Protein AF-A0ABD1WER1-F1 (afdb_monomer)

Secondary structure (DSSP, 8-state):
-EEEEEEEEEE---SSEEEEEEEEEEEEEETTEEEE---PPPP-EE-TT-EEEEEEEEEE--PPPSSSSEEEEEEEEEEEEEEEESSS--EEEEEEEEEEEEEEETTTTTEESSSPEE-EEEEEETT--

Mean predicted aligned error: 8.81 Å

Solvent-accessible surface area (backbone atoms only — not comparable to full-atom values): 6984 Å² total; per-residue (Å²): 113,42,55,30,45,44,49,34,30,40,56,54,82,48,77,71,34,34,41,40,41,47,52,33,43,30,35,39,32,44,96,92,46,76,46,84,18,77,34,72,30,82,52,52,76,40,52,62,64,38,75,38,84,41,67,40,42,33,66,39,70,82,73,79,53,80,78,81,51,33,34,62,30,32,38,39,36,38,34,49,30,38,35,52,39,93,85,56,76,81,42,70,29,41,38,38,36,46,34,76,67,48,46,28,24,64,83,60,66,22,30,54,76,57,77,60,44,77,36,51,74,47,77,44,65,85,80,86,122

Organism: NCBI:txid205694

Structure (mmCIF, N/CA/C/O backbone):
data_AF-A0ABD1WER1-F1
#
_entry.id   AF-A0ABD1WER1-F1
#
loop_
_atom_site.group_PDB
_atom_site.id
_atom_site.type_symbol
_atom_site.label_atom_id
_atom_site.label_alt_id
_atom_site.label_comp_id
_atom_site.label_asym_id
_ato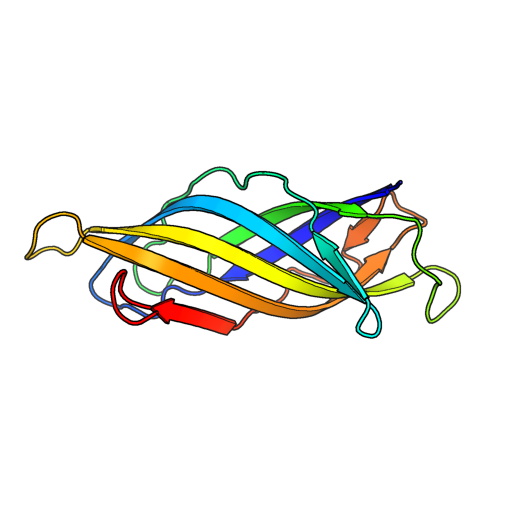m_site.label_entity_id
_atom_site.label_seq_id
_atom_site.pdbx_PDB_ins_code
_atom_site.Cartn_x
_atom_site.Cartn_y
_atom_site.Cartn_z
_atom_site.occupancy
_atom_site.B_iso_or_equiv
_atom_site.auth_seq_id
_atom_site.auth_comp_id
_atom_site.auth_asym_id
_atom_site.auth_atom_id
_atom_site.pdbx_PDB_model_num
ATOM 1 N N . MET A 1 1 ? 5.541 -9.819 -16.519 1.00 71.75 1 MET A N 1
ATOM 2 C CA . MET A 1 1 ? 4.925 -9.220 -15.316 1.00 71.75 1 MET A CA 1
ATOM 3 C C . MET A 1 1 ? 5.977 -9.222 -14.224 1.00 71.75 1 MET A C 1
ATOM 5 O O . MET A 1 1 ? 6.764 -10.159 -14.181 1.00 71.75 1 MET A O 1
ATOM 9 N N . ALA A 1 2 ? 6.016 -8.184 -13.399 1.00 74.56 2 ALA A N 1
ATOM 10 C CA . ALA A 1 2 ? 6.939 -8.024 -12.286 1.00 74.56 2 ALA A CA 1
ATOM 11 C C . ALA A 1 2 ? 6.154 -8.018 -10.971 1.00 74.56 2 ALA A C 1
ATOM 13 O O . ALA A 1 2 ? 5.058 -7.465 -10.902 1.00 74.56 2 ALA A O 1
ATOM 14 N N . ARG A 1 3 ? 6.715 -8.640 -9.933 1.00 79.88 3 ARG A N 1
ATOM 15 C CA . ARG A 1 3 ? 6.181 -8.581 -8.572 1.00 79.88 3 ARG A CA 1
ATOM 16 C C . ARG A 1 3 ? 6.742 -7.346 -7.889 1.00 79.88 3 ARG A C 1
ATOM 18 O O . ARG A 1 3 ? 7.947 -7.167 -7.892 1.00 79.88 3 ARG A O 1
ATOM 25 N N . TRP A 1 4 ? 5.886 -6.513 -7.324 1.00 80.00 4 TRP A N 1
ATOM 26 C CA . TRP A 1 4 ? 6.247 -5.273 -6.653 1.00 80.00 4 TRP A CA 1
ATOM 27 C C . TRP A 1 4 ? 5.886 -5.368 -5.177 1.00 80.00 4 TRP A C 1
ATOM 29 O O . TRP A 1 4 ? 4.772 -5.768 -4.837 1.00 80.00 4 TRP A O 1
ATOM 39 N N . ASN A 1 5 ? 6.828 -5.012 -4.305 1.00 80.06 5 ASN A N 1
ATOM 40 C CA . ASN A 1 5 ? 6.670 -5.068 -2.854 1.00 80.06 5 ASN A CA 1
ATOM 41 C C . ASN A 1 5 ? 6.624 -3.647 -2.293 1.00 80.06 5 ASN A C 1
ATOM 43 O O . ASN A 1 5 ? 7.571 -2.874 -2.444 1.00 80.06 5 ASN A O 1
ATOM 47 N N . ILE A 1 6 ? 5.511 -3.308 -1.648 1.00 80.44 6 ILE A N 1
ATOM 48 C CA . ILE A 1 6 ? 5.141 -1.934 -1.325 1.00 80.44 6 ILE A CA 1
ATOM 49 C C . ILE A 1 6 ? 4.871 -1.818 0.179 1.00 80.44 6 ILE A C 1
ATOM 51 O O . ILE A 1 6 ? 3.884 -2.344 0.686 1.00 80.44 6 ILE A O 1
ATOM 55 N N . GLY A 1 7 ? 5.738 -1.101 0.892 1.00 79.88 7 GLY A N 1
ATOM 56 C CA . GLY A 1 7 ? 5.554 -0.702 2.286 1.00 79.88 7 GLY A CA 1
ATOM 57 C C . GLY A 1 7 ? 4.753 0.599 2.424 1.00 79.88 7 GLY A C 1
ATOM 58 O O . GLY A 1 7 ? 5.165 1.660 1.953 1.00 79.88 7 GLY A O 1
ATOM 59 N N . ILE A 1 8 ? 3.625 0.546 3.125 1.00 79.31 8 ILE A N 1
ATOM 60 C CA . ILE A 1 8 ? 2.717 1.675 3.351 1.00 79.31 8 ILE A CA 1
ATOM 61 C C . ILE A 1 8 ? 2.523 1.885 4.849 1.00 79.31 8 ILE A C 1
ATOM 63 O O . ILE A 1 8 ? 2.184 0.958 5.573 1.00 79.31 8 ILE A O 1
ATOM 67 N N . LEU A 1 9 ? 2.686 3.116 5.327 1.00 78.31 9 LEU A N 1
ATOM 68 C CA . LEU A 1 9 ? 2.329 3.486 6.693 1.00 78.31 9 LEU A CA 1
ATOM 69 C C . LEU A 1 9 ? 0.922 4.069 6.711 1.00 78.31 9 LEU A C 1
ATOM 71 O O . LEU A 1 9 ? 0.656 5.132 6.142 1.00 78.31 9 LEU A O 1
ATOM 75 N N . THR A 1 10 ? 0.032 3.377 7.412 1.00 76.00 10 THR A N 1
ATOM 76 C CA . THR A 1 10 ? -1.319 3.859 7.698 1.00 76.00 10 THR A CA 1
ATOM 77 C C . THR A 1 10 ? -1.428 4.285 9.144 1.00 76.00 10 THR A C 1
ATOM 79 O O . THR A 1 10 ? -0.741 3.764 10.019 1.00 76.00 10 THR A O 1
ATOM 82 N N . ARG A 1 11 ? -2.304 5.248 9.416 1.00 76.31 11 ARG A N 1
ATOM 83 C CA . ARG A 1 11 ? -2.615 5.658 10.780 1.00 76.31 11 ARG A CA 1
ATOM 84 C C . ARG A 1 11 ? -4.103 5.511 11.008 1.00 76.31 11 ARG A C 1
ATOM 86 O O . ARG A 1 11 ? -4.899 6.133 10.309 1.00 76.31 11 ARG A O 1
ATOM 93 N N . ASN A 1 12 ? -4.469 4.743 12.028 1.00 73.25 12 ASN A N 1
ATOM 94 C CA . ASN A 1 12 ? -5.842 4.711 12.507 1.00 73.25 12 ASN A CA 1
ATOM 95 C C . ASN A 1 12 ? -6.216 6.106 13.049 1.00 73.25 12 ASN A C 1
ATOM 97 O O . ASN A 1 12 ? -5.672 6.571 14.058 1.00 73.25 12 ASN A O 1
ATOM 101 N N . SER A 1 13 ? -7.123 6.789 12.346 1.00 69.38 13 SER A N 1
ATOM 102 C CA . SER A 1 13 ? -7.630 8.114 12.715 1.00 69.38 13 SER A CA 1
ATOM 103 C C . SER A 1 13 ? -8.572 8.064 13.924 1.00 69.38 13 SER A C 1
ATOM 105 O O . SER A 1 13 ? -8.706 9.055 14.649 1.00 69.38 13 SER A O 1
ATOM 107 N N . ASN A 1 14 ? -9.184 6.908 14.195 1.00 70.19 14 ASN A N 1
ATOM 108 C CA . ASN A 1 14 ? -10.100 6.707 15.303 1.00 70.19 14 ASN A CA 1
ATOM 109 C C . ASN A 1 14 ? -9.328 6.431 16.604 1.00 70.19 14 ASN A C 1
ATOM 111 O O . ASN A 1 14 ? -8.631 5.433 16.777 1.00 70.19 14 ASN A O 1
ATOM 115 N N . ARG A 1 15 ? -9.480 7.338 17.571 1.00 69.44 15 ARG A N 1
ATOM 116 C CA . ARG A 1 15 ? -8.802 7.251 18.873 1.00 69.44 15 ARG A CA 1
ATOM 117 C C . ARG A 1 15 ? -9.447 6.250 19.828 1.00 69.44 15 ARG A C 1
ATOM 119 O O . ARG A 1 15 ? -8.857 5.982 20.870 1.00 69.44 15 ARG A O 1
ATOM 126 N N . LEU A 1 16 ? -10.641 5.753 19.518 1.00 68.50 16 LEU A N 1
ATOM 127 C CA . LEU A 1 16 ? -11.460 4.947 20.420 1.00 68.50 16 LEU A CA 1
ATOM 128 C C . LEU A 1 16 ? -11.612 3.492 19.963 1.00 68.50 16 LEU A C 1
ATOM 130 O O . LEU A 1 16 ? -11.835 2.629 20.808 1.00 68.50 16 LEU A O 1
ATOM 134 N N . ALA A 1 17 ? -11.380 3.191 18.687 1.00 67.31 17 ALA A N 1
ATOM 135 C CA . ALA A 1 17 ? -11.527 1.845 18.139 1.00 67.31 17 ALA A CA 1
ATOM 136 C C . ALA A 1 17 ? -10.189 1.254 17.678 1.00 67.31 17 ALA A C 1
ATOM 138 O O . ALA A 1 17 ? -9.319 1.975 17.184 1.00 67.31 17 ALA A O 1
ATOM 139 N N . LYS A 1 18 ? -10.034 -0.065 17.823 1.00 74.12 18 LYS A N 1
ATOM 140 C CA . LYS A 1 18 ? -8.989 -0.824 17.120 1.00 74.12 18 LYS A CA 1
ATOM 141 C C . LYS A 1 18 ? -9.500 -1.184 15.731 1.00 74.12 18 LYS A C 1
ATOM 143 O O . LYS A 1 18 ? -10.683 -1.477 15.588 1.00 74.12 18 LYS A O 1
ATOM 148 N N . PHE A 1 19 ? -8.617 -1.153 14.735 1.00 74.62 19 PHE A N 1
ATOM 149 C CA . PHE A 1 19 ? -8.945 -1.662 13.402 1.00 74.62 19 PHE A CA 1
ATOM 150 C C . PHE A 1 19 ? -8.360 -3.056 13.291 1.00 74.62 19 PHE A C 1
ATOM 152 O O . PHE A 1 19 ? -7.140 -3.211 13.410 1.00 74.62 19 PHE A O 1
ATOM 159 N N . GLN A 1 20 ? -9.230 -4.036 13.074 1.00 74.50 20 GLN A N 1
ATOM 160 C CA . GLN A 1 20 ? -8.817 -5.339 12.583 1.00 74.50 20 GLN A CA 1
ATOM 161 C C . GLN A 1 20 ? -8.997 -5.324 11.069 1.00 74.50 20 GLN A C 1
ATOM 163 O O . GLN A 1 20 ? -10.115 -5.239 10.552 1.00 74.50 20 GLN A O 1
ATOM 168 N N . TYR A 1 21 ? -7.879 -5.322 10.357 1.00 71.50 21 TYR A N 1
ATOM 169 C CA . TYR A 1 21 ? -7.886 -5.413 8.904 1.00 71.50 21 TYR A CA 1
ATOM 170 C C . TYR A 1 21 ? -8.107 -6.875 8.522 1.00 71.50 21 TYR A C 1
ATOM 172 O O . TYR A 1 21 ? -7.511 -7.756 9.136 1.00 71.50 21 TYR A O 1
ATOM 180 N N . SER A 1 22 ? -8.977 -7.129 7.546 1.00 68.19 22 SER A N 1
ATOM 181 C CA . SER A 1 22 ? -9.171 -8.471 6.992 1.00 68.19 22 SER A CA 1
ATOM 182 C C . SER A 1 22 ? -8.298 -8.632 5.753 1.00 68.19 22 SER A C 1
ATOM 184 O O . SER A 1 22 ? -7.081 -8.737 5.875 1.00 68.19 22 SER A O 1
ATOM 186 N N . ASP A 1 23 ? -8.914 -8.538 4.582 1.00 72.50 23 ASP A N 1
ATOM 187 C CA . ASP A 1 23 ? -8.265 -8.534 3.286 1.00 72.50 23 ASP A CA 1
ATOM 188 C C . ASP A 1 23 ? -8.388 -7.142 2.662 1.00 72.50 23 ASP A C 1
ATOM 190 O O . ASP A 1 23 ? -9.449 -6.510 2.710 1.00 72.50 23 ASP A O 1
ATOM 194 N N . LEU A 1 24 ? -7.283 -6.664 2.093 1.00 76.06 24 LEU A N 1
ATOM 195 C CA . LEU A 1 24 ? -7.237 -5.447 1.292 1.00 76.06 24 LEU A CA 1
ATOM 196 C C . LEU A 1 24 ? -6.851 -5.823 -0.139 1.00 76.06 24 LEU A C 1
ATOM 198 O O . LEU A 1 24 ? -5.821 -6.467 -0.353 1.00 76.06 24 LEU A O 1
ATOM 202 N N . ASP A 1 25 ? -7.667 -5.396 -1.092 1.00 81.50 25 ASP A N 1
ATOM 203 C CA . ASP A 1 25 ? -7.366 -5.393 -2.513 1.00 81.50 25 ASP A CA 1
ATOM 204 C C . ASP A 1 25 ? -6.363 -4.286 -2.822 1.00 81.50 25 ASP A C 1
ATOM 206 O O . ASP A 1 25 ? -6.445 -3.182 -2.279 1.00 81.50 25 ASP A O 1
ATOM 210 N N . VAL A 1 26 ? -5.413 -4.587 -3.705 1.00 83.56 26 VAL A N 1
ATOM 211 C CA . VAL A 1 26 ? -4.358 -3.663 -4.122 1.00 83.56 26 VAL A CA 1
ATOM 212 C C . VAL A 1 26 ? -4.625 -3.237 -5.564 1.00 83.56 26 VAL A C 1
ATOM 214 O O . VAL A 1 26 ? -4.567 -4.040 -6.495 1.00 83.56 26 VAL A O 1
ATOM 217 N N . GLY A 1 27 ? -4.918 -1.958 -5.755 1.00 85.56 27 GLY A N 1
ATOM 218 C CA . GLY A 1 27 ? -4.895 -1.289 -7.049 1.00 85.56 27 GLY A CA 1
ATOM 219 C C . GLY A 1 27 ? -3.618 -0.472 -7.178 1.00 85.56 27 GLY A C 1
ATOM 220 O O . GLY A 1 27 ? -3.205 0.199 -6.229 1.00 85.56 27 GLY A O 1
ATOM 221 N N . ILE A 1 28 ? -2.989 -0.516 -8.347 1.00 84.94 28 ILE A N 1
ATOM 222 C CA . ILE A 1 28 ? -1.866 0.361 -8.679 1.00 84.94 28 ILE A CA 1
ATOM 223 C C . ILE A 1 28 ? -2.210 1.136 -9.945 1.00 84.94 28 ILE A C 1
ATOM 225 O O . ILE A 1 28 ? -2.801 0.592 -10.874 1.00 84.94 28 ILE A O 1
ATOM 229 N N . SER A 1 29 ? -1.821 2.400 -10.020 1.00 85.06 29 SER A N 1
ATOM 230 C CA . SER A 1 29 ? -1.969 3.184 -11.241 1.00 85.06 29 SER A CA 1
ATOM 231 C C . SER A 1 29 ? -0.681 3.897 -11.598 1.00 85.06 29 SER A C 1
ATOM 233 O O . SER A 1 29 ? 0.051 4.386 -10.738 1.00 85.06 29 SER A O 1
ATOM 235 N N . GLN A 1 30 ? -0.412 3.966 -12.894 1.00 80.12 30 GLN A N 1
ATOM 236 C CA . GLN A 1 30 ? 0.719 4.683 -13.458 1.00 80.12 30 GLN A CA 1
ATOM 237 C C . GLN A 1 30 ? 0.219 5.496 -14.653 1.00 80.12 30 GLN A C 1
ATOM 239 O O . GLN A 1 30 ? -0.381 4.931 -15.562 1.00 80.12 30 GLN A O 1
ATOM 244 N N . TYR A 1 31 ? 0.458 6.812 -14.667 1.00 72.50 31 TYR A N 1
ATOM 245 C CA . TYR A 1 31 ? 0.067 7.699 -15.778 1.00 72.50 31 TYR A CA 1
ATOM 246 C C . TYR A 1 31 ? -1.386 7.504 -16.254 1.00 72.50 31 TYR A C 1
ATOM 248 O O . TYR A 1 31 ? -1.644 7.387 -17.449 1.00 72.50 31 TYR A O 1
ATOM 256 N N . ASN A 1 32 ? -2.337 7.436 -15.318 1.00 67.75 32 ASN A N 1
ATOM 257 C CA . ASN A 1 32 ? -3.767 7.192 -15.574 1.00 67.75 32 ASN A CA 1
ATOM 258 C C . ASN A 1 32 ? -4.117 5.808 -16.156 1.00 67.75 32 ASN A C 1
ATOM 260 O O . ASN A 1 32 ? -5.272 5.573 -16.496 1.00 67.75 32 ASN A O 1
ATOM 264 N N . THR A 1 33 ? -3.159 4.883 -16.248 1.00 73.50 33 THR A N 1
ATOM 265 C CA . THR A 1 33 ? -3.438 3.467 -16.510 1.00 73.50 33 THR A CA 1
ATOM 266 C C . THR A 1 33 ? -3.549 2.744 -15.177 1.00 73.50 33 THR A C 1
ATOM 268 O O . THR A 1 33 ? -2.585 2.702 -14.409 1.00 73.50 33 THR A O 1
ATOM 271 N N . GLU A 1 34 ? -4.732 2.211 -14.884 1.00 68.12 34 GLU A N 1
ATOM 272 C CA . GLU A 1 34 ? -4.980 1.415 -13.686 1.00 68.12 34 GLU A CA 1
ATOM 273 C C . GLU A 1 34 ? -4.681 -0.055 -13.975 1.00 68.12 34 GLU A C 1
ATOM 275 O O . GLU A 1 34 ? -5.194 -0.646 -14.926 1.00 68.12 34 GLU A O 1
ATOM 280 N N . TYR A 1 35 ? -3.846 -0.649 -13.135 1.00 70.50 35 TYR A N 1
ATOM 281 C CA . TYR A 1 35 ? -3.649 -2.081 -13.086 1.00 70.50 35 TYR A CA 1
ATOM 282 C C . TYR A 1 35 ? -4.296 -2.563 -11.790 1.00 70.50 35 TYR A C 1
ATOM 284 O O . TYR A 1 35 ? -3.850 -2.248 -10.683 1.00 70.50 35 TYR A O 1
ATOM 292 N N . ILE A 1 36 ? -5.372 -3.335 -11.925 1.00 58.84 36 ILE A N 1
ATOM 293 C CA . ILE A 1 36 ? -5.973 -4.028 -10.790 1.00 58.84 36 ILE A CA 1
ATOM 294 C C . ILE A 1 36 ? -5.173 -5.296 -10.581 1.00 58.84 36 ILE A C 1
ATOM 296 O O . ILE A 1 36 ? -5.107 -6.166 -11.451 1.00 58.84 36 ILE A O 1
ATOM 300 N N . VAL A 1 37 ? -4.524 -5.373 -9.431 1.00 61.72 37 VAL A N 1
ATOM 301 C CA . VAL A 1 37 ? -3.514 -6.379 -9.194 1.00 61.72 37 VAL A CA 1
ATOM 302 C C . VAL A 1 37 ? -3.695 -6.904 -7.784 1.00 61.72 37 VAL A C 1
ATOM 304 O O . VAL A 1 37 ? -3.009 -6.515 -6.843 1.00 61.72 37 VAL A O 1
ATOM 307 N N . GLY A 1 38 ? -4.672 -7.789 -7.632 1.00 60.50 38 GLY A N 1
ATOM 308 C CA . GLY A 1 38 ? -4.969 -8.376 -6.338 1.00 60.50 38 GLY A CA 1
ATOM 309 C C . GLY A 1 38 ? -3.775 -9.161 -5.801 1.00 60.50 38 GLY A C 1
ATOM 310 O O . GLY A 1 38 ? -3.353 -10.139 -6.414 1.00 60.50 38 GLY A O 1
ATOM 311 N N . MET A 1 39 ? -3.281 -8.776 -4.624 1.00 61.28 39 MET A N 1
ATOM 312 C CA . MET A 1 39 ? -2.724 -9.718 -3.659 1.00 61.28 39 MET A CA 1
ATOM 313 C C . MET A 1 39 ? -2.934 -9.215 -2.223 1.00 61.28 39 MET A C 1
ATOM 315 O O . MET A 1 39 ? -2.507 -8.135 -1.823 1.00 61.28 39 MET A O 1
ATOM 319 N N . LYS A 1 40 ? -3.627 -10.080 -1.486 1.00 58.47 40 LYS A N 1
ATOM 320 C CA . LYS A 1 40 ? -4.163 -9.988 -0.128 1.00 58.47 40 LYS A CA 1
ATOM 321 C C . LYS A 1 40 ? -3.103 -9.598 0.910 1.00 58.47 40 LYS A C 1
ATOM 323 O O . LYS A 1 40 ? -2.088 -10.279 1.058 1.00 58.47 40 LYS A O 1
ATOM 328 N N . ILE A 1 41 ? -3.364 -8.525 1.653 1.00 61.06 41 ILE A N 1
ATOM 329 C CA . ILE A 1 41 ? -2.583 -8.145 2.840 1.00 61.06 41 ILE A CA 1
ATOM 330 C C . ILE A 1 41 ? -2.993 -9.055 4.005 1.00 61.06 41 ILE A C 1
ATOM 332 O O . ILE A 1 41 ? -4.180 -9.278 4.218 1.00 61.06 41 ILE A O 1
ATOM 336 N N . LEU A 1 42 ? -2.025 -9.580 4.766 1.00 53.12 42 LEU A N 1
ATOM 337 C CA . LEU A 1 42 ? -2.319 -10.285 6.015 1.00 53.12 42 LEU A CA 1
ATOM 338 C C . LEU A 1 42 ? -2.887 -9.290 7.030 1.00 53.12 42 LEU A C 1
ATOM 340 O O . LEU A 1 42 ? -2.220 -8.319 7.394 1.00 53.12 42 LEU A O 1
ATOM 344 N N . GLY A 1 43 ? -4.115 -9.552 7.474 1.00 54.50 43 GLY A N 1
ATOM 345 C CA . GLY A 1 43 ? -4.785 -8.790 8.516 1.00 54.50 43 GLY A CA 1
ATOM 346 C C . GLY A 1 43 ? -3.909 -8.583 9.751 1.00 54.50 43 GLY A C 1
ATOM 347 O O . GLY A 1 43 ? -3.196 -9.480 10.200 1.00 54.50 43 GLY A O 1
ATOM 348 N N . PHE A 1 44 ? -3.949 -7.378 10.305 1.00 62.88 44 PHE A N 1
ATOM 349 C CA . PHE A 1 44 ? -3.191 -6.998 11.494 1.00 62.88 44 PHE A CA 1
ATOM 350 C C . PHE A 1 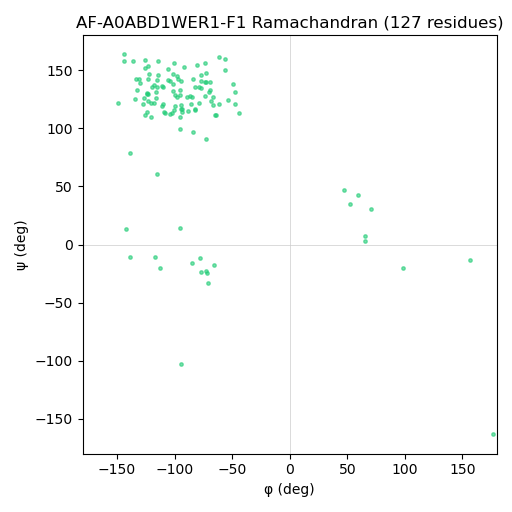44 ? -4.031 -6.039 12.341 1.00 62.88 44 PHE A C 1
ATOM 352 O O . PHE A 1 44 ? -5.014 -5.458 11.877 1.00 62.88 44 PHE A O 1
ATOM 359 N N . ASN A 1 45 ? -3.625 -5.858 13.596 1.00 62.25 45 ASN A N 1
ATOM 360 C CA . ASN A 1 45 ? -4.322 -4.997 14.543 1.00 62.25 45 ASN A CA 1
ATOM 361 C C . ASN A 1 45 ? -3.605 -3.651 14.661 1.00 62.25 45 ASN A C 1
ATOM 363 O O . ASN A 1 45 ? -2.484 -3.588 15.166 1.00 62.25 45 ASN A O 1
ATOM 367 N N . SER A 1 46 ? -4.263 -2.562 14.258 1.00 63.81 46 SER A N 1
ATOM 368 C CA . SER A 1 46 ? -3.772 -1.209 14.547 1.00 63.81 46 SER A CA 1
ATOM 369 C C . SER A 1 46 ? -4.306 -0.745 15.902 1.00 63.81 46 SER A C 1
ATOM 371 O O . SER A 1 46 ? -5.517 -0.591 16.106 1.00 63.81 46 SER A O 1
ATOM 373 N N . THR A 1 47 ? -3.399 -0.540 16.857 1.00 59.38 47 THR A N 1
ATOM 374 C CA . THR A 1 47 ? -3.714 0.071 18.153 1.00 59.38 47 THR A CA 1
ATOM 375 C C . THR A 1 47 ? -3.941 1.579 18.009 1.00 59.38 47 THR A C 1
ATOM 377 O O . THR A 1 47 ? -3.483 2.221 17.068 1.00 59.38 47 THR A O 1
ATOM 380 N N . ARG A 1 48 ? -4.684 2.176 18.948 1.00 61.56 48 ARG A N 1
ATOM 381 C CA . ARG A 1 48 ? -5.077 3.597 18.917 1.00 61.56 48 ARG A CA 1
ATOM 382 C C . ARG A 1 48 ? -3.879 4.510 18.598 1.00 61.56 48 ARG A C 1
ATOM 384 O O . ARG A 1 48 ? -2.922 4.555 19.364 1.00 61.56 48 ARG A O 1
ATOM 391 N N . LYS A 1 49 ? -3.981 5.287 17.511 1.00 59.47 49 LYS A N 1
ATOM 392 C CA . LYS A 1 49 ? -2.998 6.284 17.031 1.00 59.47 49 LYS A CA 1
ATOM 393 C C . LYS A 1 49 ? -1.630 5.757 16.564 1.00 59.47 49 LYS A C 1
ATOM 395 O O . LYS A 1 49 ? -0.810 6.614 16.213 1.00 59.47 49 LYS A O 1
ATOM 400 N N . SER A 1 50 ? -1.367 4.449 16.544 1.00 67.94 50 SER A N 1
ATOM 401 C CA . SER A 1 50 ? -0.092 3.942 16.028 1.00 67.94 50 SER A CA 1
ATOM 402 C C . SER A 1 50 ? -0.046 4.059 14.504 1.00 67.94 50 SER A C 1
ATOM 404 O O . SER A 1 50 ? -1.048 3.860 13.812 1.00 67.94 50 SER A O 1
ATOM 406 N N . GLU A 1 51 ? 1.116 4.453 13.983 1.00 75.69 51 GLU A N 1
ATOM 407 C CA . GLU A 1 51 ? 1.421 4.209 12.577 1.00 75.69 51 GLU A CA 1
ATOM 408 C C . GLU A 1 51 ? 1.639 2.709 12.429 1.00 75.69 51 GLU A C 1
ATOM 410 O O . GLU A 1 51 ? 2.330 2.089 13.240 1.00 75.69 51 GLU A O 1
ATOM 415 N N . THR A 1 52 ? 1.000 2.110 11.436 1.00 76.62 52 THR A N 1
ATOM 416 C CA . THR A 1 52 ? 1.114 0.686 11.176 1.00 76.62 52 THR A CA 1
ATOM 417 C C . THR A 1 52 ? 1.605 0.454 9.763 1.00 76.62 52 THR A C 1
ATOM 419 O O . THR A 1 52 ? 1.075 1.025 8.807 1.00 76.62 52 THR A O 1
ATOM 422 N N . LEU A 1 53 ? 2.645 -0.371 9.662 1.00 79.31 53 LEU A N 1
ATOM 423 C CA . LEU A 1 53 ? 3.233 -0.776 8.399 1.00 79.31 53 LEU A CA 1
ATOM 424 C C . LEU A 1 53 ? 2.378 -1.869 7.758 1.00 79.31 53 LEU A C 1
ATOM 426 O O . LEU A 1 53 ? 2.178 -2.936 8.331 1.00 79.31 53 LEU A O 1
ATOM 430 N N . LEU A 1 54 ? 1.919 -1.581 6.551 1.00 79.00 54 LEU A N 1
ATOM 431 C CA . LEU A 1 54 ? 1.318 -2.503 5.608 1.00 79.00 54 LEU A CA 1
ATOM 432 C C . LEU A 1 54 ? 2.365 -2.896 4.584 1.00 79.00 54 LEU A C 1
ATOM 434 O O . LEU A 1 54 ? 2.948 -2.020 3.953 1.00 79.00 54 LEU A O 1
ATOM 438 N N . ASN A 1 55 ? 2.545 -4.191 4.364 1.00 79.00 55 ASN A N 1
ATOM 439 C CA . ASN A 1 55 ? 3.286 -4.674 3.208 1.00 79.00 55 ASN A CA 1
ATOM 440 C C . ASN A 1 55 ? 2.275 -5.209 2.195 1.00 79.00 55 ASN A C 1
ATOM 442 O O . ASN A 1 55 ? 1.595 -6.199 2.457 1.00 79.00 55 ASN A O 1
ATOM 446 N N . ALA A 1 56 ? 2.162 -4.528 1.063 1.00 79.94 56 ALA A N 1
ATOM 447 C CA . ALA A 1 56 ? 1.347 -4.930 -0.069 1.00 79.94 56 ALA A CA 1
ATOM 448 C C . ALA A 1 56 ? 2.235 -5.547 -1.154 1.00 79.94 56 ALA A C 1
ATOM 450 O O . ALA A 1 56 ? 3.379 -5.133 -1.355 1.00 79.94 56 ALA A O 1
ATOM 451 N N . THR A 1 57 ? 1.701 -6.527 -1.874 1.00 80.12 57 THR A N 1
ATOM 452 C CA . THR A 1 57 ? 2.345 -7.086 -3.063 1.00 80.12 57 THR A CA 1
ATOM 453 C C . THR A 1 57 ? 1.425 -6.885 -4.259 1.00 80.12 57 THR A C 1
ATOM 455 O O . THR A 1 57 ? 0.237 -7.166 -4.157 1.00 80.12 57 THR A O 1
ATOM 458 N N . ALA A 1 58 ? 1.974 -6.450 -5.392 1.00 80.00 58 ALA A N 1
ATOM 459 C CA . ALA A 1 58 ? 1.251 -6.332 -6.655 1.00 80.00 58 ALA A CA 1
ATOM 460 C C . ALA A 1 58 ? 2.066 -6.949 -7.810 1.00 80.00 58 ALA A C 1
ATOM 462 O O . ALA A 1 58 ? 3.250 -6.690 -7.947 1.00 80.00 58 ALA A O 1
ATOM 463 N N . LEU A 1 59 ? 1.450 -7.773 -8.653 1.00 78.12 59 LEU A N 1
ATOM 464 C CA . LEU A 1 59 ? 1.916 -8.185 -9.986 1.00 78.12 59 LEU A CA 1
ATOM 465 C C . LEU A 1 59 ? 1.559 -7.191 -11.123 1.00 78.12 59 LEU A C 1
ATOM 467 O O . LEU A 1 59 ? 0.478 -7.251 -11.702 1.00 78.12 59 LEU A O 1
ATOM 471 N N . ALA A 1 60 ? 2.473 -6.307 -11.505 1.00 74.62 60 ALA A N 1
ATOM 472 C CA . ALA A 1 60 ? 2.244 -5.331 -12.576 1.00 74.62 60 ALA A CA 1
ATOM 473 C C . ALA A 1 60 ? 2.895 -5.758 -13.90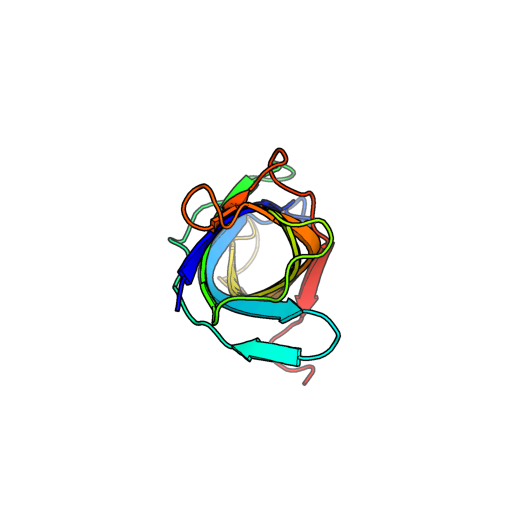7 1.00 74.62 60 ALA A C 1
ATOM 475 O O . ALA A 1 60 ? 3.879 -6.510 -13.908 1.00 74.62 60 ALA A O 1
ATOM 476 N N . PRO A 1 61 ? 2.430 -5.281 -15.077 1.00 73.06 61 PRO A N 1
ATOM 477 C CA . PRO A 1 61 ? 3.261 -5.298 -16.278 1.00 73.06 61 PRO A CA 1
ATOM 478 C C . PRO A 1 61 ? 4.524 -4.441 -16.080 1.00 73.06 61 PRO A C 1
ATOM 480 O O . PRO A 1 61 ? 4.600 -3.610 -15.176 1.00 73.06 61 PRO A O 1
ATOM 483 N N . PHE A 1 62 ? 5.543 -4.666 -16.913 1.00 66.19 62 PHE A N 1
ATOM 484 C CA . PHE A 1 62 ? 6.760 -3.856 -16.861 1.00 66.19 62 PHE A CA 1
ATOM 485 C C . PHE A 1 62 ? 6.417 -2.419 -17.256 1.00 66.19 62 PHE A C 1
ATOM 487 O O . PHE A 1 62 ? 6.044 -2.149 -18.395 1.00 66.19 62 PHE A O 1
ATOM 494 N N . ALA A 1 63 ? 6.497 -1.524 -16.280 1.00 65.94 63 ALA A N 1
ATOM 495 C CA . ALA A 1 63 ? 6.237 -0.111 -16.453 1.00 65.94 63 ALA A CA 1
ATOM 496 C C . ALA A 1 63 ? 7.369 0.574 -17.226 1.00 65.94 63 ALA A C 1
ATOM 498 O O . ALA A 1 63 ? 8.542 0.231 -17.073 1.00 65.94 63 ALA A O 1
ATOM 499 N N . SER A 1 64 ? 7.030 1.599 -18.008 1.00 63.44 64 SER A N 1
ATOM 500 C CA . SER A 1 64 ? 8.023 2.506 -18.582 1.00 63.44 64 SER A CA 1
ATOM 501 C C . SER A 1 64 ? 8.694 3.313 -17.469 1.00 63.44 64 SER A C 1
ATOM 503 O O . SER A 1 64 ? 8.011 3.940 -16.654 1.00 63.44 64 SER A O 1
ATOM 505 N N . SER A 1 65 ? 10.026 3.292 -17.436 1.00 64.44 65 SER A N 1
ATOM 506 C CA . SER A 1 65 ? 10.822 3.973 -16.416 1.00 64.44 65 SER A CA 1
ATOM 507 C C . SER A 1 65 ? 10.753 5.490 -16.556 1.00 64.44 65 SER A C 1
ATOM 509 O O . SER A 1 65 ? 10.874 6.003 -17.668 1.00 64.44 65 SER A O 1
ATOM 511 N N . THR A 1 66 ? 10.669 6.209 -15.440 1.00 64.50 66 THR A N 1
ATOM 512 C CA . THR A 1 66 ? 10.820 7.673 -15.417 1.00 64.50 66 THR A CA 1
ATOM 513 C C . THR A 1 66 ? 12.257 8.131 -15.663 1.00 64.50 66 THR A C 1
ATOM 515 O O . THR A 1 66 ? 12.466 9.200 -16.223 1.00 64.50 66 THR A O 1
ATOM 518 N N . ASP A 1 67 ? 13.242 7.350 -15.219 1.00 67.81 67 ASP A N 1
ATOM 519 C CA . ASP A 1 67 ? 14.656 7.748 -15.147 1.00 67.81 67 ASP A CA 1
ATOM 520 C C . ASP A 1 67 ? 15.635 6.614 -15.512 1.00 67.81 67 ASP A C 1
ATOM 522 O O . ASP A 1 67 ? 16.830 6.719 -15.250 1.00 67.81 67 ASP A O 1
ATOM 526 N N . GLY A 1 68 ? 15.141 5.525 -16.109 1.00 70.69 68 GLY A N 1
ATOM 527 C CA . GLY A 1 68 ? 15.945 4.381 -16.547 1.00 70.69 68 GLY A CA 1
ATOM 528 C C . GLY A 1 68 ? 15.970 3.183 -15.592 1.00 70.69 68 GLY A C 1
ATOM 529 O O . GLY A 1 68 ? 16.223 2.077 -16.061 1.00 70.69 68 GLY A O 1
ATOM 530 N N . SER A 1 69 ? 15.651 3.352 -14.300 1.00 78.69 69 SER A N 1
ATOM 531 C CA . SER A 1 69 ? 15.613 2.240 -13.319 1.00 78.69 69 SER A CA 1
ATOM 532 C C . SER A 1 69 ? 14.434 2.285 -12.341 1.00 78.69 69 SER A C 1
ATOM 534 O O . SER A 1 69 ? 14.163 1.302 -11.651 1.00 78.69 69 SER A O 1
ATOM 536 N N . HIS A 1 70 ? 13.692 3.396 -12.301 1.00 85.44 70 HIS A N 1
ATOM 537 C CA . HIS A 1 70 ? 12.576 3.570 -11.382 1.00 85.44 70 HIS A CA 1
ATOM 538 C C . HIS A 1 70 ? 11.276 3.950 -12.078 1.00 85.44 70 HIS A C 1
ATOM 540 O O . HIS A 1 70 ? 11.252 4.511 -13.178 1.00 85.44 70 HIS A O 1
ATOM 546 N N . VAL A 1 71 ? 10.179 3.697 -11.372 1.00 83.00 71 VAL A N 1
ATOM 547 C CA . VAL A 1 71 ? 8.836 4.145 -11.729 1.00 83.00 71 VAL A CA 1
ATOM 548 C C . VAL A 1 71 ? 8.137 4.739 -10.509 1.00 83.00 71 VAL A C 1
ATOM 550 O O . VAL A 1 71 ? 8.288 4.240 -9.395 1.00 83.00 71 VAL A O 1
AT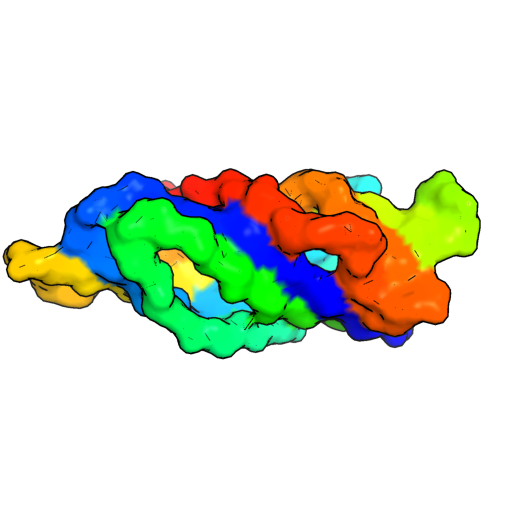OM 553 N N . ASN A 1 72 ? 7.361 5.802 -10.721 1.00 85.94 72 ASN A N 1
ATOM 554 C CA . ASN A 1 72 ? 6.421 6.311 -9.726 1.00 85.94 72 ASN A CA 1
ATOM 555 C C . ASN A 1 72 ? 5.031 5.736 -9.992 1.00 85.94 72 ASN A C 1
ATOM 557 O O . ASN A 1 72 ? 4.526 5.848 -11.110 1.00 85.94 72 ASN A O 1
ATOM 561 N N . ILE A 1 73 ? 4.418 5.164 -8.962 1.00 85.44 73 ILE A N 1
ATOM 562 C CA . ILE A 1 73 ? 3.060 4.624 -9.008 1.00 85.44 73 ILE A CA 1
ATOM 563 C C . ILE A 1 73 ? 2.202 5.236 -7.913 1.00 85.44 73 ILE A C 1
ATOM 565 O O . ILE A 1 73 ? 2.699 5.591 -6.842 1.00 85.44 73 ILE A O 1
ATOM 569 N N . ASP A 1 74 ? 0.907 5.299 -8.162 1.00 87.75 74 ASP A N 1
ATOM 570 C CA . ASP A 1 74 ? -0.073 5.522 -7.113 1.00 87.75 74 ASP A CA 1
ATOM 571 C C . ASP A 1 74 ? -0.636 4.167 -6.681 1.00 87.75 74 ASP A C 1
ATOM 573 O O . ASP A 1 74 ? -0.790 3.253 -7.492 1.00 87.75 74 ASP A O 1
ATOM 577 N N . VAL A 1 75 ? -0.894 4.015 -5.387 1.00 86.88 75 VAL A N 1
ATOM 578 C CA . VAL A 1 75 ? -1.367 2.773 -4.777 1.00 86.88 75 VAL A CA 1
ATOM 579 C C . VAL A 1 75 ? -2.667 3.059 -4.049 1.00 86.88 75 VAL A C 1
ATOM 581 O O . VAL A 1 75 ? -2.755 3.988 -3.242 1.00 86.88 75 VAL A O 1
ATOM 584 N N . ASN A 1 76 ? -3.667 2.236 -4.332 1.00 87.69 76 ASN A N 1
ATOM 585 C CA . ASN A 1 76 ? -4.984 2.268 -3.730 1.00 87.69 76 ASN A CA 1
ATOM 586 C C . ASN A 1 76 ? -5.243 0.920 -3.056 1.00 87.69 76 ASN A C 1
ATOM 588 O O . ASN A 1 76 ? -5.404 -0.087 -3.737 1.00 87.69 76 ASN A O 1
ATOM 592 N N . LEU A 1 77 ? -5.269 0.896 -1.724 1.00 84.56 77 LEU A N 1
ATOM 593 C CA . LEU A 1 77 ? -5.683 -0.287 -0.975 1.00 84.56 77 LEU A CA 1
ATOM 594 C C . LEU A 1 77 ? -7.141 -0.138 -0.573 1.00 84.56 77 LEU A C 1
ATOM 596 O O . LEU A 1 77 ? -7.486 0.845 0.081 1.00 84.56 77 LEU A O 1
ATOM 600 N N . GLN A 1 78 ? -7.978 -1.115 -0.891 1.00 84.38 78 GLN A N 1
ATOM 601 C CA . GLN A 1 78 ? -9.387 -1.091 -0.518 1.00 84.38 78 GLN A CA 1
ATOM 602 C C . GLN A 1 78 ? -9.794 -2.395 0.148 1.00 84.38 78 GLN A C 1
ATOM 604 O O . GLN A 1 78 ? -9.420 -3.466 -0.297 1.00 84.38 78 GLN A O 1
ATOM 609 N N . GLY A 1 79 ? -10.591 -2.327 1.205 1.00 79.12 79 GLY A N 1
ATOM 610 C CA . GLY A 1 79 ? -11.176 -3.536 1.768 1.00 79.12 79 GLY A CA 1
ATOM 611 C C . GLY A 1 79 ? -11.991 -3.269 3.014 1.00 79.12 79 GLY A C 1
ATOM 612 O O . GLY A 1 79 ? -12.391 -2.134 3.281 1.00 79.12 79 GLY A O 1
ATOM 613 N N . ARG A 1 80 ? -12.264 -4.332 3.768 1.00 77.38 80 ARG A N 1
ATOM 614 C CA . ARG A 1 80 ? -13.118 -4.274 4.958 1.00 77.38 80 ARG A CA 1
ATOM 615 C C . ARG A 1 80 ? -12.276 -4.253 6.225 1.00 77.38 80 ARG A C 1
ATOM 617 O O . ARG A 1 80 ? -11.378 -5.077 6.419 1.00 77.38 80 ARG A O 1
ATOM 624 N N . VAL A 1 81 ? -12.621 -3.331 7.112 1.00 76.44 81 VAL A N 1
ATOM 625 C CA . VAL A 1 81 ? -12.061 -3.219 8.460 1.00 76.44 81 VAL A CA 1
ATOM 626 C C . VAL A 1 81 ? -13.159 -3.407 9.489 1.00 76.44 81 VAL A C 1
ATOM 628 O O . VAL A 1 81 ? -14.260 -2.868 9.357 1.00 76.44 81 VAL A O 1
ATOM 631 N N . PHE A 1 82 ? -12.831 -4.161 10.529 1.00 74.38 82 PHE A N 1
ATOM 632 C CA . PHE A 1 82 ? -13.684 -4.345 11.689 1.00 74.38 82 PHE A CA 1
ATOM 633 C C . PHE A 1 82 ? -13.267 -3.358 12.770 1.00 74.38 82 PHE A C 1
ATOM 635 O O . PHE A 1 82 ? -12.077 -3.203 13.069 1.00 74.38 82 PHE A O 1
ATOM 642 N N . TYR A 1 83 ? -14.259 -2.684 13.338 1.00 73.56 83 TYR A N 1
ATOM 643 C CA . TYR A 1 83 ? -14.075 -1.749 14.435 1.00 73.56 83 TYR A CA 1
ATOM 644 C C . TYR A 1 83 ? -14.500 -2.417 15.732 1.00 73.56 83 TYR A C 1
ATOM 646 O O . TYR A 1 83 ? -15.693 -2.612 15.961 1.00 73.56 83 TYR A O 1
ATOM 654 N N . ASP A 1 84 ? -13.524 -2.651 16.605 1.00 68.75 84 ASP A N 1
ATOM 655 C CA . ASP A 1 84 ? -13.789 -3.002 17.998 1.00 68.75 84 ASP A CA 1
ATOM 656 C C . ASP A 1 84 ? -13.732 -1.726 18.826 1.00 68.75 84 ASP A C 1
ATOM 658 O O . ASP A 1 84 ? -12.651 -1.212 19.154 1.00 68.75 84 ASP A O 1
ATOM 662 N N . ASN A 1 85 ? -14.906 -1.172 19.119 1.00 65.81 85 ASN A N 1
ATOM 663 C CA . ASN A 1 85 ? -15.044 -0.086 20.076 1.00 65.81 85 ASN A CA 1
ATOM 664 C C . ASN A 1 85 ? -15.324 -0.666 21.469 1.00 65.81 85 ASN A C 1
ATOM 666 O O . ASN A 1 85 ? -15.916 -1.728 21.601 1.00 65.81 85 ASN A O 1
ATOM 670 N N . ILE A 1 86 ? -14.938 0.051 22.526 1.00 60.31 86 ILE A N 1
ATOM 671 C CA . ILE A 1 86 ? -15.146 -0.401 23.918 1.00 60.31 86 ILE A CA 1
ATOM 672 C C . ILE A 1 86 ? -16.650 -0.475 24.271 1.00 60.31 86 ILE A C 1
ATOM 674 O O . ILE A 1 86 ? -17.024 -1.129 25.239 1.00 60.31 86 ILE A O 1
ATOM 678 N N . PHE A 1 87 ? -17.509 0.184 23.486 1.00 60.88 87 PHE A N 1
ATOM 679 C CA . PHE A 1 87 ? -18.908 0.448 23.833 1.00 60.88 87 PHE A CA 1
ATOM 680 C C . PHE A 1 87 ? -19.959 -0.190 22.906 1.00 60.88 87 PHE A C 1
ATOM 682 O O . PHE A 1 87 ? -21.133 -0.152 23.252 1.00 60.88 87 PHE A O 1
ATOM 689 N N . GLU A 1 88 ? -19.596 -0.756 21.750 1.00 55.06 88 GLU A N 1
ATOM 690 C CA . GLU A 1 88 ? -20.576 -1.274 20.775 1.00 55.06 88 GLU A CA 1
ATOM 691 C C . GLU A 1 88 ? -20.097 -2.550 20.066 1.00 55.06 88 GLU A C 1
ATOM 693 O O . GLU A 1 88 ? -18.898 -2.814 19.987 1.00 55.06 88 GLU A O 1
ATOM 698 N N . PHE A 1 89 ? -21.063 -3.313 19.533 1.00 57.56 89 PHE A N 1
ATOM 699 C CA . PHE A 1 89 ? -20.865 -4.506 18.702 1.00 57.56 89 PHE A CA 1
ATOM 700 C C . PHE A 1 89 ? -19.996 -4.227 17.463 1.00 57.56 89 PHE A C 1
ATOM 702 O O . PHE A 1 89 ? -20.031 -3.127 16.912 1.00 57.56 89 PHE A O 1
ATOM 709 N N . HIS A 1 90 ? -19.265 -5.253 17.010 1.00 64.69 90 HIS A N 1
ATOM 710 C CA . HIS A 1 90 ? -18.438 -5.256 15.798 1.00 64.69 90 HIS A CA 1
ATOM 711 C C . HIS A 1 90 ? -19.171 -4.600 14.615 1.00 64.69 90 HIS A C 1
ATOM 713 O O . HIS A 1 90 ? -20.164 -5.133 14.118 1.00 64.69 90 HIS A O 1
ATOM 719 N N . LYS A 1 91 ? -18.672 -3.448 14.153 1.00 71.62 91 LYS A N 1
ATOM 720 C CA . LYS A 1 91 ? -19.146 -2.791 12.926 1.00 71.62 91 LYS A CA 1
ATOM 721 C C . LYS A 1 91 ? -18.121 -2.965 11.816 1.00 71.62 91 LYS A C 1
ATOM 723 O O . LYS A 1 91 ? -16.914 -2.871 12.053 1.00 71.62 91 LYS A O 1
ATOM 728 N N . HIS A 1 92 ? -18.614 -3.178 10.603 1.00 71.81 92 HIS A N 1
ATOM 729 C CA . HIS A 1 92 ? -17.800 -3.211 9.396 1.00 71.81 92 HIS A CA 1
ATOM 730 C C . HIS A 1 92 ? -17.793 -1.830 8.746 1.00 71.81 92 HIS A C 1
ATOM 732 O O . HIS A 1 92 ? -18.816 -1.147 8.706 1.00 71.81 92 HIS A O 1
ATOM 738 N N . ARG A 1 93 ? -16.640 -1.419 8.224 1.00 76.44 93 ARG A N 1
ATOM 739 C CA . ARG A 1 93 ? -16.538 -0.273 7.315 1.00 76.44 93 ARG A CA 1
ATOM 740 C C . ARG A 1 93 ? -15.630 -0.604 6.150 1.00 76.44 93 ARG A C 1
ATOM 742 O O . ARG A 1 93 ? -14.753 -1.467 6.251 1.00 76.44 93 ARG A O 1
ATOM 749 N N . ILE A 1 94 ? -15.819 0.131 5.065 1.00 80.75 94 ILE A N 1
ATOM 750 C CA . ILE A 1 94 ? -14.908 0.101 3.930 1.00 80.75 94 ILE A CA 1
ATOM 751 C C . ILE A 1 94 ? -13.778 1.083 4.226 1.00 80.75 94 ILE A C 1
ATOM 753 O O . ILE A 1 94 ? -14.015 2.253 4.541 1.00 80.75 94 ILE A O 1
ATOM 757 N N . ILE A 1 95 ? -12.541 0.602 4.135 1.00 79.50 95 ILE A N 1
ATOM 758 C CA . ILE A 1 95 ? -11.344 1.435 4.176 1.00 79.50 95 ILE A CA 1
ATOM 759 C C . ILE A 1 95 ? -10.780 1.582 2.773 1.00 79.50 95 ILE A C 1
ATOM 761 O O . ILE A 1 95 ? -10.741 0.626 2.000 1.00 79.50 95 ILE A O 1
ATOM 765 N N . LYS A 1 96 ? -10.319 2.792 2.474 1.00 85.00 96 LYS A N 1
ATOM 766 C CA . LYS A 1 96 ? -9.562 3.124 1.278 1.00 85.00 96 LYS A CA 1
ATOM 767 C C . LYS A 1 96 ? -8.284 3.843 1.697 1.00 85.00 96 LYS A C 1
ATOM 769 O O . LYS A 1 96 ? -8.344 4.871 2.372 1.00 85.00 96 LYS A O 1
ATOM 774 N N . VAL A 1 97 ? -7.133 3.287 1.343 1.00 83.19 97 VAL A N 1
ATOM 775 C CA . VAL A 1 97 ? -5.808 3.846 1.628 1.00 83.19 97 VAL A CA 1
ATOM 776 C C . VAL A 1 97 ? -5.197 4.311 0.320 1.00 83.19 97 VAL A C 1
ATOM 778 O O . VAL A 1 97 ? -5.010 3.506 -0.586 1.00 83.19 97 VAL A O 1
ATOM 781 N N . LEU A 1 98 ? -4.870 5.597 0.229 1.00 87.12 98 LEU A N 1
ATOM 782 C CA . LEU A 1 98 ? -4.363 6.212 -0.995 1.00 87.12 98 LEU A CA 1
ATOM 783 C C . LEU A 1 98 ? -2.951 6.749 -0.787 1.00 87.12 98 LEU A C 1
ATOM 785 O O . LEU A 1 98 ? -2.715 7.601 0.082 1.00 87.12 98 LE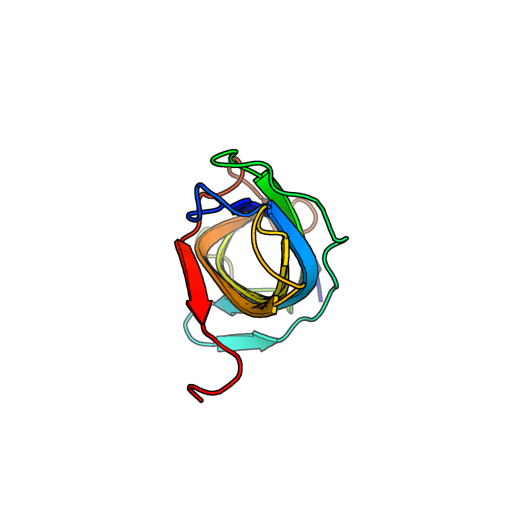U A O 1
ATOM 789 N N . CYS A 1 99 ? -2.031 6.250 -1.608 1.00 87.56 99 CYS A N 1
ATOM 790 C CA . CYS A 1 99 ? -0.616 6.584 -1.614 1.00 87.56 99 CYS A CA 1
ATOM 791 C C . CYS A 1 99 ? -0.211 7.073 -3.002 1.00 87.56 99 CYS A C 1
ATOM 793 O O . CYS A 1 99 ? -0.173 6.274 -3.928 1.00 87.56 99 CYS A O 1
ATOM 795 N N . ASN A 1 100 ? 0.169 8.340 -3.148 1.00 88.88 100 ASN A N 1
ATOM 796 C CA . ASN A 1 100 ? 0.575 8.855 -4.460 1.00 88.88 100 ASN A CA 1
ATOM 797 C C . ASN A 1 100 ? 2.094 8.851 -4.613 1.00 88.88 100 ASN A C 1
ATOM 799 O O . ASN A 1 100 ? 2.793 9.145 -3.644 1.00 88.88 100 ASN A O 1
ATOM 803 N N . GLY A 1 101 ? 2.618 8.584 -5.808 1.00 85.62 101 GLY A N 1
ATOM 804 C CA . GLY A 1 101 ? 4.041 8.684 -6.152 1.00 85.62 101 GLY A CA 1
ATOM 805 C C . GLY A 1 101 ? 4.963 7.796 -5.311 1.00 85.62 101 GLY A C 1
ATOM 806 O O . GLY A 1 101 ? 5.988 8.260 -4.807 1.00 85.62 101 GLY A O 1
ATOM 807 N N . VAL A 1 102 ? 4.567 6.553 -5.057 1.00 87.38 102 VAL A N 1
ATOM 808 C CA . VAL A 1 102 ? 5.444 5.517 -4.504 1.00 87.38 102 VAL A CA 1
ATOM 809 C C . VAL A 1 102 ? 6.489 5.168 -5.563 1.00 87.38 102 VAL A C 1
ATOM 811 O O . VAL A 1 102 ? 6.135 4.807 -6.681 1.00 87.38 102 VAL A O 1
ATOM 814 N N . ARG A 1 103 ? 7.775 5.286 -5.221 1.00 87.62 103 ARG A N 1
ATOM 815 C CA . ARG A 1 103 ? 8.873 5.015 -6.156 1.00 87.62 103 ARG A CA 1
ATOM 816 C C . ARG A 1 103 ? 9.364 3.576 -6.019 1.00 87.62 103 ARG A C 1
ATOM 818 O O . ARG A 1 103 ? 9.835 3.186 -4.948 1.00 87.62 103 ARG A O 1
ATOM 825 N N . ILE A 1 104 ? 9.268 2.823 -7.109 1.00 85.56 104 ILE A N 1
ATOM 826 C CA . ILE A 1 104 ? 9.648 1.413 -7.212 1.00 85.56 104 ILE A CA 1
ATOM 827 C C . ILE A 1 104 ? 10.883 1.270 -8.099 1.00 85.56 104 ILE A C 1
ATOM 829 O O . ILE A 1 104 ? 10.961 1.896 -9.156 1.00 85.56 104 ILE A O 1
ATOM 833 N N . ASP A 1 105 ? 11.821 0.435 -7.665 1.00 84.81 105 ASP A N 1
ATOM 834 C CA . ASP A 1 105 ? 12.979 -0.021 -8.424 1.00 84.81 105 ASP A CA 1
ATOM 835 C C . ASP A 1 105 ? 12.654 -1.344 -9.116 1.00 84.81 105 ASP A C 1
ATOM 837 O O . ASP A 1 105 ? 12.441 -2.367 -8.461 1.00 84.81 105 ASP A O 1
ATOM 841 N N . PHE A 1 106 ? 12.616 -1.346 -10.447 1.00 76.69 106 PHE A N 1
ATOM 842 C CA . PHE A 1 106 ? 12.406 -2.583 -11.200 1.00 76.69 106 PHE A CA 1
ATOM 843 C C . PHE A 1 106 ? 13.701 -3.369 -11.439 1.00 76.69 106 PHE A C 1
ATOM 845 O O . PHE A 1 106 ? 13.619 -4.552 -11.764 1.00 76.69 106 PHE A O 1
ATOM 852 N N . SER A 1 107 ? 14.876 -2.752 -11.263 1.00 72.06 107 SER A N 1
ATOM 853 C CA . SER A 1 107 ? 16.169 -3.446 -11.338 1.00 72.06 107 SER A CA 1
ATOM 854 C C . SER A 1 107 ? 16.404 -4.360 -10.131 1.00 72.06 107 SER A C 1
ATOM 856 O O . SER A 1 107 ? 17.092 -5.370 -10.250 1.00 72.06 107 SER A O 1
ATOM 858 N N . ASN A 1 108 ? 15.746 -4.060 -9.006 1.00 70.94 108 ASN A N 1
ATOM 859 C CA . ASN A 1 108 ? 15.775 -4.845 -7.775 1.00 70.94 108 ASN A CA 1
ATOM 860 C C . ASN A 1 108 ? 14.395 -5.444 -7.440 1.00 70.94 108 ASN A C 1
ATOM 862 O O . ASN A 1 108 ? 13.791 -5.117 -6.415 1.00 70.94 108 ASN A O 1
ATOM 866 N N . GLU A 1 109 ? 13.869 -6.276 -8.346 1.00 73.44 109 GLU A N 1
ATOM 867 C CA . GLU A 1 109 ? 12.640 -7.073 -8.159 1.00 73.44 109 GLU A CA 1
ATOM 868 C C . GLU A 1 109 ? 11.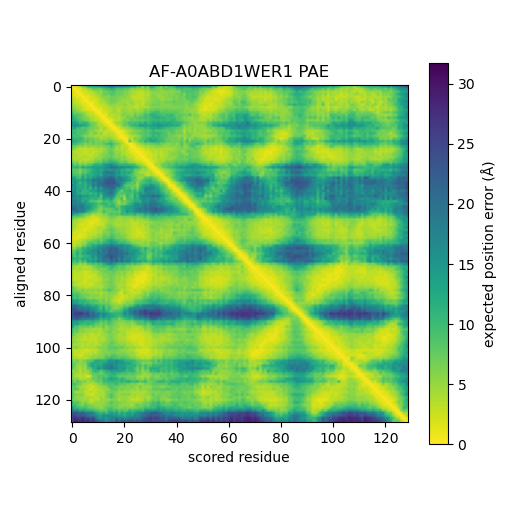400 -6.276 -7.704 1.00 73.44 109 GLU A C 1
ATOM 870 O O . GLU A 1 109 ? 10.581 -6.766 -6.926 1.00 73.44 109 GLU A O 1
ATOM 875 N N . GLY A 1 110 ? 11.243 -5.030 -8.158 1.00 74.00 110 GLY A N 1
ATOM 876 C CA . GLY A 1 110 ? 10.065 -4.224 -7.831 1.00 74.00 110 GLY A CA 1
ATOM 877 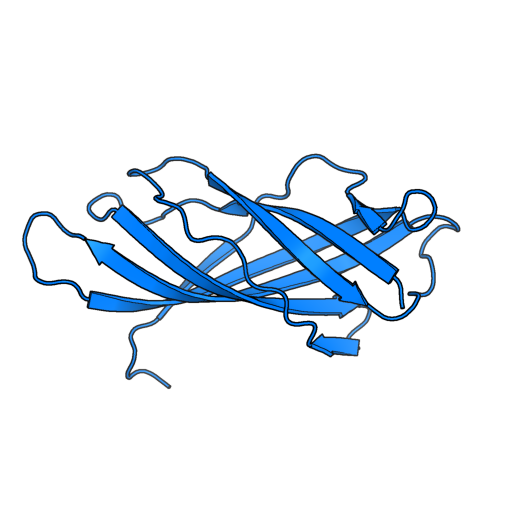C C . GLY A 1 110 ? 10.006 -3.769 -6.369 1.00 74.00 110 GLY A C 1
ATOM 878 O O . GLY A 1 110 ? 8.915 -3.634 -5.808 1.00 74.00 110 GLY A O 1
ATOM 879 N N . SER A 1 111 ? 11.154 -3.562 -5.725 1.00 82.00 111 SER A N 1
ATOM 880 C CA . SER A 1 111 ? 11.234 -3.069 -4.345 1.00 82.00 111 SER A CA 1
ATOM 881 C C . SER A 1 111 ? 11.060 -1.550 -4.251 1.00 82.00 111 SER A C 1
ATOM 883 O O . SER A 1 111 ? 11.321 -0.805 -5.195 1.00 82.00 111 SER A O 1
ATOM 885 N N . MET A 1 112 ? 10.606 -1.056 -3.097 1.00 83.56 112 MET A N 1
ATOM 886 C CA . MET A 1 112 ? 10.575 0.385 -2.844 1.00 83.56 112 MET A CA 1
ATOM 887 C C . MET A 1 112 ? 11.986 0.956 -2.690 1.00 83.56 112 MET A C 1
ATOM 889 O O . MET A 1 112 ? 12.787 0.455 -1.907 1.00 83.56 112 MET A O 1
ATOM 893 N N . VAL A 1 113 ? 12.244 2.073 -3.373 1.00 84.00 113 VAL A N 1
ATOM 894 C CA . VAL A 1 113 ? 13.505 2.838 -3.261 1.00 84.00 113 VAL A CA 1
ATOM 895 C C . VAL A 1 113 ? 13.538 3.678 -1.980 1.00 84.00 113 VAL A C 1
ATOM 897 O O . VAL A 1 113 ? 14.588 4.092 -1.498 1.00 84.00 113 VAL A O 1
ATOM 900 N N . GLN A 1 114 ? 12.358 3.996 -1.452 1.00 83.94 114 GLN A N 1
ATOM 901 C CA . GLN A 1 114 ? 12.161 4.914 -0.337 1.00 83.94 114 GLN A CA 1
ATOM 902 C C . GLN A 1 114 ? 11.614 4.171 0.886 1.00 83.94 114 GLN A C 1
ATOM 904 O O . GLN A 1 114 ? 11.008 3.108 0.733 1.00 83.94 114 GLN A O 1
ATOM 909 N N . PRO A 1 115 ? 11.783 4.725 2.104 1.00 83.62 115 PRO A N 1
ATOM 910 C CA . PRO A 1 115 ? 11.104 4.197 3.281 1.00 83.62 115 PRO A CA 1
ATOM 911 C C . PRO A 1 115 ? 9.577 4.171 3.079 1.00 83.62 115 PRO A C 1
ATOM 913 O O . PRO A 1 115 ? 9.055 4.904 2.230 1.00 83.62 115 PRO A O 1
ATOM 916 N N . PRO A 1 116 ? 8.850 3.357 3.868 1.00 82.31 116 PRO A N 1
ATOM 917 C CA . PRO A 1 116 ? 7.405 3.216 3.748 1.00 82.31 116 PRO A CA 1
ATOM 918 C C . PRO A 1 116 ? 6.667 4.554 3.671 1.00 82.31 116 PRO A C 1
ATOM 920 O O . PRO A 1 116 ? 6.894 5.461 4.479 1.00 82.31 116 PRO A O 1
ATOM 923 N N . LYS A 1 117 ? 5.771 4.685 2.689 1.00 84.81 117 LYS A N 1
ATOM 924 C CA . LYS A 1 117 ? 5.119 5.966 2.404 1.00 84.81 117 LYS A CA 1
ATOM 925 C C . LYS A 1 117 ? 3.944 6.196 3.349 1.00 84.81 117 LYS A C 1
ATOM 927 O O . LYS A 1 117 ? 3.140 5.292 3.566 1.00 84.81 117 LYS A O 1
ATOM 932 N N . LYS A 1 118 ? 3.824 7.410 3.899 1.00 83.31 118 LYS A N 1
ATOM 933 C CA . LYS A 1 118 ? 2.630 7.813 4.656 1.00 83.31 118 LYS A CA 1
ATOM 934 C C . LYS A 1 118 ? 1.482 8.064 3.694 1.00 83.31 118 LYS A C 1
ATOM 936 O O . LYS A 1 118 ? 1.633 8.846 2.755 1.00 83.31 118 LYS A O 1
ATOM 941 N N . CYS A 1 119 ? 0.350 7.427 3.956 1.00 83.38 119 CYS A N 1
ATOM 942 C CA . CYS A 1 119 ? -0.792 7.452 3.056 1.00 83.38 119 CYS A CA 1
ATOM 943 C C . CYS A 1 119 ? -2.047 7.978 3.733 1.00 83.38 119 CYS A C 1
ATOM 945 O O . CYS A 1 119 ? -2.209 7.895 4.953 1.00 83.38 119 CYS A O 1
ATOM 947 N N . SER A 1 120 ? -2.937 8.538 2.919 1.00 83.25 120 SER A N 1
ATOM 948 C CA . SER A 1 120 ? -4.236 8.995 3.400 1.00 83.25 120 SER A CA 1
ATOM 949 C C . SER A 1 120 ? -5.164 7.799 3.600 1.00 83.25 120 SER A C 1
ATOM 951 O O . SER A 1 120 ? -5.136 6.853 2.816 1.00 83.25 120 SER A O 1
ATOM 953 N N . VAL A 1 121 ? -5.954 7.829 4.672 1.00 79.94 121 VAL A N 1
ATOM 954 C CA . VAL A 1 121 ? -6.902 6.767 5.023 1.00 79.94 121 VAL A CA 1
ATOM 955 C C . VAL A 1 121 ? -8.300 7.366 5.056 1.00 79.94 121 VAL A C 1
ATOM 957 O O . VAL A 1 121 ? -8.556 8.299 5.817 1.00 79.94 121 VAL A O 1
ATOM 960 N N . ILE A 1 122 ? -9.193 6.815 4.243 1.00 81.50 122 ILE A N 1
ATOM 961 C CA . ILE A 1 122 ? -10.600 7.198 4.147 1.00 81.50 122 ILE A CA 1
ATOM 962 C C . ILE A 1 122 ? -11.434 6.004 4.602 1.00 81.50 122 ILE A C 1
ATOM 964 O O . ILE A 1 122 ? -11.162 4.868 4.221 1.00 81.50 122 ILE A O 1
ATOM 968 N N . THR A 1 123 ? -12.443 6.255 5.431 1.00 74.94 123 THR A N 1
ATOM 969 C CA . THR A 1 123 ? -13.333 5.214 5.960 1.00 74.94 123 THR A CA 1
ATOM 970 C C . THR A 1 123 ? -14.772 5.603 5.666 1.00 74.94 123 THR A C 1
ATOM 972 O O . THR A 1 123 ? -15.171 6.703 6.044 1.00 74.94 123 THR A O 1
ATOM 975 N N . THR A 1 124 ? -15.531 4.717 5.031 1.00 75.94 124 THR A N 1
ATOM 976 C CA . THR A 1 124 ? -16.946 4.918 4.668 1.00 75.94 124 THR A CA 1
ATOM 977 C C . THR A 1 124 ? -17.805 3.819 5.288 1.00 75.94 124 THR A C 1
ATOM 979 O O . THR A 1 124 ? -17.322 2.701 5.499 1.00 75.94 124 THR A O 1
ATOM 982 N N . GLU A 1 125 ? -19.044 4.142 5.661 1.00 71.38 125 GLU A N 1
ATOM 983 C CA . GLU A 1 125 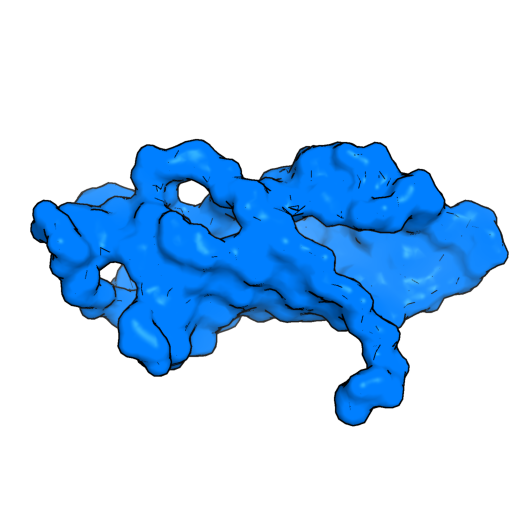? -19.984 3.141 6.172 1.00 71.38 125 GLU A CA 1
ATOM 984 C C . GLU A 1 125 ? -20.549 2.305 5.014 1.00 71.38 125 GLU A C 1
ATOM 986 O O . GLU A 1 125 ? -20.696 2.787 3.890 1.00 71.38 125 GLU A O 1
ATOM 991 N N . GLU A 1 126 ? -20.810 1.020 5.266 1.00 55.81 126 GLU A N 1
ATOM 992 C CA . GLU A 1 126 ? -21.423 0.126 4.278 1.00 55.81 126 GLU A CA 1
ATOM 993 C C . GLU A 1 126 ? -22.909 0.529 4.149 1.00 55.81 126 GLU A C 1
ATOM 995 O O . GLU A 1 126 ? -23.739 0.105 4.947 1.00 55.81 126 GLU A O 1
ATOM 1000 N N . GLY A 1 127 ? -23.214 1.444 3.217 1.00 49.91 127 GLY A N 1
ATOM 1001 C CA . GLY A 1 127 ? -24.554 2.026 3.017 1.00 49.91 127 GLY A CA 1
ATOM 1002 C C . GLY A 1 127 ? -24.594 3.404 2.334 1.00 49.91 127 GLY A C 1
ATOM 1003 O O . GLY A 1 127 ? -25.658 3.810 1.881 1.00 49.91 127 GLY A O 1
ATOM 1004 N N . ASP A 1 128 ? -23.452 4.091 2.219 1.00 46.62 128 ASP A N 1
ATOM 1005 C CA . ASP A 1 128 ? -23.336 5.425 1.596 1.00 46.62 128 ASP A CA 1
ATOM 1006 C C . ASP A 1 128 ? -22.915 5.394 0.103 1.00 46.62 128 ASP A C 1
ATOM 1008 O O . ASP A 1 128 ? -22.484 6.416 -0.439 1.00 46.62 128 ASP A O 1
ATOM 1012 N N . LEU A 1 129 ? -22.980 4.226 -0.554 1.00 43.34 129 LEU A N 1
ATOM 1013 C CA . LEU A 1 129 ? -22.606 4.016 -1.965 1.00 43.34 129 LEU A CA 1
ATOM 1014 C C . LEU A 1 129 ? -23.819 3.689 -2.837 1.00 43.34 129 LEU A C 1
ATOM 1016 O O . LEU A 1 129 ? -24.592 2.789 -2.439 1.00 43.34 129 LEU A O 1
#

Foldseek 3Di:
DFKAKAKAWEWDPDQFWKKWDPWKFKWKDAPNDIDRFGDTWHTDIDHGGDTDITIDMGDDDDDDAPVVFKGFMKMKIWDWIWIDGPPDDTFIKIKIKIDGGQMFGVVPRNYTPDPHGYTDIDIGHPPPD

Radius of gyration: 15.44 Å; Cα contacts (8 Å, |Δi|>4): 337; chains: 1; bounding box: 41×19×42 Å

Sequence (129 aa):
MARWNIGILTRNSNRLAKFQYSDLDVGISQYNTEYIVGMKILGFNSTRKSETLLNATALAPFASSTDGSHVNIDVN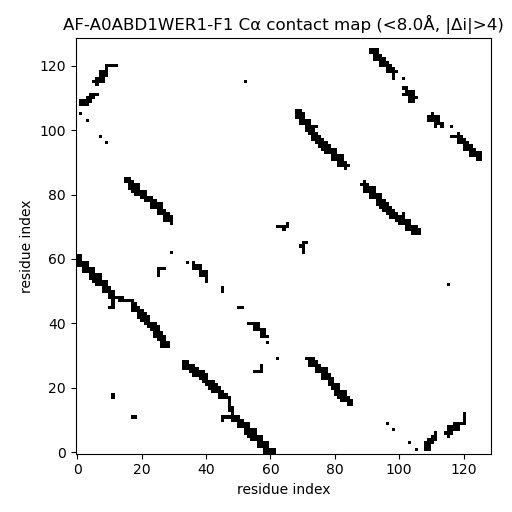LQGRVFYDNIFEFHKHRIIKVLCNGVRIDFSNEGSMVQPPKKCSVITTEEGDL

Nearest PDB structures (foldseek):
  8rjd-assembly1_5  TM=3.684E-01  e=9.001E-01  Canis lupus familiaris

pLDDT: mean 74.04, std 9.81, range [43.34, 88.88]